Protein AF-A0A6I9PFQ3-F1 (afdb_monomer_lite)

InterPro domains:
  IPR019145 Mediator complex, subunit Med10 [PF09748] (9-102)

Foldseek 3Di:
DVVLCVQLVVLVVVLVVLVVVLVVCVVVPDPVCVVVNVVSVVVNVVSVVSNVVSVVSCVVDDDDPVLVVCVVVVHDSVVVVVVVVVVVVVVVVVVVVVVVVVVVVPPDPPPPDDDD

Secondary structure (DSSP, 8-state):
-THHHHHHHHHHHHHHHHHHHHHHHHHT--GGGHHHHHHHHHHHHHHHHHHHHHGGG-TT----THHHHHHHTT--THHHHHHHHHHHHHHHHHHHHHHHHHHHHHS---------

Radius of gyration: 29.2 Å; chains: 1; bounding box: 61×28×98 Å

Sequence (116 aa):
MAEKFDNLEEHLEKFIENIRQLGIIVSDFQPSSQAGLNQKLNLMISGLQDIEKCRQQLHEINVPLEVFEYIDQGRNPQLYTKECLERALARNEQVKGKIDTMTVRDSPRVTEIPLQ

Structure (mmCIF, N/CA/C/O backbone):
data_AF-A0A6I9PFQ3-F1
#
_entry.id   AF-A0A6I9PFQ3-F1
#
loop_
_atom_site.group_PDB
_atom_site.id
_atom_site.type_symbol
_atom_site.label_atom_id
_atom_site.label_alt_id
_atom_site.label_comp_id
_atom_site.label_asym_id
_atom_site.label_entity_id
_atom_site.label_seq_id
_atom_site.pdbx_PDB_ins_code
_atom_site.Cartn_x
_atom_site.Cartn_y
_atom_site.Cartn_z
_atom_site.occupancy
_atom_site.B_iso_or_equiv
_atom_site.auth_seq_id
_atom_site.auth_comp_id
_atom_site.auth_asym_id
_atom_site.auth_atom_id
_atom_site.pdbx_PDB_model_num
ATOM 1 N N . MET A 1 1 ? 12.266 14.069 -2.044 1.00 50.72 1 MET A N 1
ATOM 2 C CA . MET A 1 1 ? 11.336 13.203 -2.812 1.00 50.72 1 MET A CA 1
ATOM 3 C C . MET A 1 1 ? 10.672 12.176 -1.903 1.00 50.72 1 MET A C 1
ATOM 5 O O . MET A 1 1 ? 9.468 12.037 -2.027 1.00 50.72 1 MET A O 1
ATOM 9 N N . ALA A 1 2 ? 11.411 11.553 -0.970 1.00 59.66 2 ALA A N 1
ATOM 10 C CA . ALA A 1 2 ? 10.849 10.721 0.105 1.00 59.66 2 ALA A CA 1
ATOM 11 C C . ALA A 1 2 ? 9.842 11.487 0.989 1.00 59.66 2 ALA A C 1
ATOM 13 O O . ALA A 1 2 ? 8.699 11.072 1.064 1.00 59.66 2 ALA A O 1
ATOM 14 N N . GLU A 1 3 ? 10.193 12.697 1.446 1.00 64.94 3 GLU A N 1
ATOM 15 C CA . GLU A 1 3 ? 9.346 13.537 2.326 1.00 64.94 3 GLU A CA 1
ATOM 16 C C . GLU A 1 3 ? 7.908 13.802 1.838 1.00 64.94 3 GLU A C 1
ATOM 18 O O . GLU A 1 3 ? 7.030 14.128 2.632 1.00 64.94 3 GLU A O 1
ATOM 23 N N . LYS A 1 4 ? 7.641 13.684 0.527 1.00 73.38 4 LYS A N 1
ATOM 24 C CA . LYS A 1 4 ? 6.286 13.852 -0.026 1.00 73.38 4 LYS A CA 1
ATOM 25 C C . LYS A 1 4 ? 5.366 12.666 0.297 1.00 73.38 4 LYS A C 1
ATOM 27 O O . LYS A 1 4 ? 4.150 12.821 0.241 1.00 73.38 4 LYS A O 1
ATOM 32 N N . PHE A 1 5 ? 5.938 11.499 0.581 1.00 84.75 5 PHE A N 1
ATOM 33 C CA . PHE A 1 5 ? 5.213 10.263 0.860 1.00 84.75 5 PHE A CA 1
ATOM 34 C C . PHE A 1 5 ? 5.073 9.991 2.351 1.00 84.75 5 PHE A C 1
ATOM 36 O O . PHE A 1 5 ? 4.067 9.403 2.730 1.00 84.75 5 PHE A O 1
ATOM 43 N N . ASP A 1 6 ? 6.003 10.485 3.172 1.00 88.81 6 ASP A N 1
ATOM 44 C CA . ASP A 1 6 ? 6.036 10.260 4.623 1.00 88.81 6 ASP A CA 1
ATOM 45 C C . ASP A 1 6 ? 4.678 10.542 5.287 1.00 88.81 6 ASP A C 1
ATOM 47 O O . ASP A 1 6 ? 4.191 9.759 6.095 1.00 88.81 6 ASP A O 1
ATOM 51 N N . ASN A 1 7 ? 4.011 11.630 4.888 1.00 89.00 7 ASN A N 1
ATOM 52 C CA . ASN A 1 7 ? 2.701 11.993 5.426 1.00 89.00 7 ASN A CA 1
ATOM 53 C C . ASN A 1 7 ? 1.605 10.977 5.052 1.00 89.00 7 ASN A C 1
ATOM 55 O O . ASN A 1 7 ? 0.798 10.592 5.897 1.00 89.00 7 ASN A O 1
ATOM 59 N N . LEU A 1 8 ? 1.562 10.527 3.792 1.00 90.69 8 LEU A N 1
ATOM 60 C CA . LEU A 1 8 ? 0.602 9.502 3.374 1.00 90.69 8 LEU A CA 1
ATOM 61 C C . LEU A 1 8 ? 0.903 8.169 4.071 1.00 90.69 8 LEU A C 1
ATOM 63 O O . LEU A 1 8 ? -0.021 7.506 4.535 1.00 90.69 8 LEU A O 1
ATOM 67 N N . GLU A 1 9 ? 2.176 7.788 4.141 1.00 91.94 9 GLU A N 1
ATOM 68 C CA . GLU A 1 9 ? 2.637 6.559 4.783 1.00 91.94 9 GLU A CA 1
ATOM 69 C C . GLU A 1 9 ? 2.232 6.527 6.259 1.00 91.94 9 GLU A C 1
ATOM 71 O O . GLU A 1 9 ? 1.568 5.586 6.687 1.00 91.94 9 GLU A O 1
ATOM 76 N N . GLU A 1 10 ? 2.478 7.607 7.003 1.00 93.44 10 GLU A N 1
ATOM 77 C CA . GLU A 1 10 ? 2.083 7.724 8.408 1.00 93.44 10 GLU A CA 1
ATOM 78 C C . GLU A 1 10 ? 0.561 7.574 8.601 1.00 93.44 10 GLU A C 1
ATOM 80 O O . GLU A 1 10 ? 0.101 6.890 9.522 1.00 93.44 10 GLU A O 1
ATOM 85 N N . HIS A 1 11 ? -0.252 8.191 7.733 1.00 93.44 11 HIS A N 1
ATOM 86 C CA . HIS A 1 11 ? -1.711 8.059 7.799 1.00 93.44 11 HIS A CA 1
ATOM 87 C C . HIS A 1 11 ? -2.180 6.641 7.451 1.00 93.44 11 HIS A C 1
ATOM 89 O O . HIS A 1 11 ? -3.101 6.134 8.097 1.00 93.44 11 HIS A O 1
ATOM 95 N N . LEU A 1 12 ? -1.542 5.979 6.480 1.00 95.12 12 LEU A N 1
ATOM 96 C CA . LEU A 1 12 ? -1.828 4.587 6.128 1.00 95.12 12 LEU A CA 1
ATOM 97 C C . LEU A 1 12 ? -1.465 3.633 7.269 1.00 95.12 12 LEU A C 1
ATOM 99 O O . LEU A 1 12 ? -2.284 2.791 7.631 1.00 95.12 12 LEU A O 1
ATOM 103 N N . GLU A 1 13 ? -0.294 3.788 7.884 1.00 95.50 13 GLU A N 1
ATOM 104 C CA . GLU A 1 13 ? 0.131 2.975 9.028 1.00 95.50 13 GLU A CA 1
ATOM 105 C C . GLU A 1 13 ? -0.825 3.128 10.215 1.00 95.50 13 GLU A C 1
ATOM 107 O O . GLU A 1 13 ? -1.312 2.136 10.767 1.00 95.50 13 GLU A O 1
ATOM 112 N N . LYS A 1 14 ? -1.175 4.374 10.565 1.00 94.44 14 LYS A N 1
ATOM 113 C CA . LYS A 1 14 ? -2.171 4.668 11.607 1.00 94.44 14 LYS A CA 1
ATOM 114 C C . LYS A 1 14 ? -3.528 4.045 11.287 1.00 94.44 14 LYS A C 1
ATOM 116 O O . LYS A 1 14 ? -4.197 3.534 12.187 1.00 94.44 14 LYS A O 1
ATOM 121 N N . PHE A 1 15 ? -3.946 4.086 10.024 1.00 96.31 15 PHE A N 1
ATOM 122 C CA . PHE A 1 15 ? -5.215 3.517 9.586 1.00 96.31 15 PHE A CA 1
ATOM 123 C C . PHE A 1 15 ? -5.226 1.985 9.684 1.00 96.31 15 PHE A C 1
ATOM 125 O O . PHE A 1 15 ? -6.170 1.419 10.240 1.00 96.31 15 PHE A O 1
ATOM 132 N N . ILE A 1 16 ? -4.159 1.319 9.235 1.00 96.12 16 ILE A N 1
ATOM 133 C CA . ILE A 1 16 ? -3.979 -0.136 9.356 1.00 96.12 16 ILE A CA 1
ATOM 134 C C . ILE A 1 16 ? -3.998 -0.557 10.830 1.00 96.12 16 ILE A C 1
ATOM 136 O O . ILE A 1 16 ? -4.703 -1.499 11.200 1.00 96.12 16 ILE A O 1
ATOM 140 N N . GLU A 1 17 ? -3.288 0.168 11.694 1.00 95.62 17 GLU A N 1
ATOM 141 C CA . GLU A 1 17 ? -3.269 -0.113 13.130 1.00 95.62 17 GLU A CA 1
ATOM 142 C C . GLU A 1 17 ? -4.654 0.078 13.769 1.00 95.62 17 GLU A C 1
ATOM 144 O O . GLU A 1 17 ? -5.078 -0.723 14.606 1.00 95.62 17 GLU A O 1
ATOM 149 N N . ASN A 1 18 ? -5.408 1.093 13.339 1.00 94.69 18 ASN A N 1
ATOM 150 C CA . ASN A 1 18 ? -6.777 1.303 13.801 1.00 94.69 18 ASN A CA 1
ATOM 151 C C . ASN A 1 18 ? -7.703 0.135 13.407 1.00 94.69 18 ASN A C 1
ATOM 153 O O . ASN A 1 18 ? -8.478 -0.338 14.241 1.00 94.69 18 ASN A O 1
ATOM 157 N N . ILE A 1 19 ? -7.575 -0.383 12.179 1.00 95.56 19 ILE A N 1
ATOM 158 C CA . ILE A 1 19 ? -8.300 -1.581 11.721 1.00 95.56 19 ILE A CA 1
ATOM 159 C C . ILE A 1 19 ? -7.911 -2.804 12.556 1.00 95.56 19 ILE A C 1
ATOM 161 O O . ILE A 1 19 ? -8.783 -3.563 12.981 1.00 95.56 19 ILE A O 1
ATOM 165 N N . ARG A 1 20 ? -6.619 -2.994 12.841 1.00 95.81 20 ARG A N 1
ATOM 166 C CA . ARG A 1 20 ? -6.141 -4.112 13.667 1.00 95.81 20 ARG A CA 1
ATOM 167 C C . ARG A 1 20 ? -6.757 -4.075 15.067 1.00 95.81 20 ARG A C 1
ATOM 169 O O . ARG A 1 20 ? -7.263 -5.087 15.550 1.00 95.81 20 ARG A O 1
ATOM 176 N N . GLN A 1 21 ? -6.747 -2.908 15.710 1.00 93.69 21 GLN A N 1
ATOM 177 C CA . GLN A 1 21 ? -7.341 -2.714 17.036 1.00 93.69 21 GLN A CA 1
ATOM 178 C C . GLN A 1 21 ? -8.856 -2.930 17.024 1.00 93.69 21 GLN A C 1
ATOM 180 O O . GLN A 1 21 ? -9.390 -3.559 17.937 1.00 93.69 21 GLN A O 1
ATOM 185 N N . LEU A 1 22 ? -9.543 -2.461 15.979 1.00 94.31 22 LEU A N 1
ATOM 186 C CA . LEU A 1 22 ? -10.959 -2.746 15.775 1.00 94.31 22 LEU A CA 1
ATOM 187 C C . LEU A 1 22 ? -11.213 -4.256 15.679 1.00 94.31 22 LEU A C 1
ATOM 189 O O . LEU A 1 22 ? -12.106 -4.766 16.351 1.00 94.31 22 LEU A O 1
ATOM 193 N N . GLY A 1 23 ? -10.396 -4.974 14.904 1.00 94.88 23 GLY A N 1
ATOM 194 C CA . GLY A 1 23 ? -10.462 -6.430 14.784 1.00 94.88 23 GLY A CA 1
ATOM 195 C C . GLY A 1 23 ? -10.335 -7.142 16.132 1.00 94.88 23 GLY A C 1
ATOM 196 O O . GLY A 1 23 ? -11.090 -8.073 16.399 1.00 94.88 23 GLY A O 1
ATOM 197 N N . ILE A 1 24 ? -9.453 -6.669 17.019 1.00 94.31 24 ILE A N 1
ATOM 198 C CA . ILE A 1 24 ? -9.308 -7.207 18.383 1.00 94.31 24 ILE A CA 1
ATOM 199 C C . ILE A 1 24 ? -10.577 -6.978 19.211 1.00 94.31 24 ILE A C 1
ATOM 201 O O . ILE A 1 24 ? -11.084 -7.923 19.809 1.00 94.31 24 ILE A O 1
ATOM 205 N N . ILE A 1 25 ? -11.112 -5.751 19.218 1.00 93.69 25 ILE A N 1
ATOM 206 C CA . ILE A 1 25 ? -12.324 -5.405 19.985 1.00 93.69 25 ILE A CA 1
ATOM 207 C C . ILE A 1 25 ? -13.526 -6.227 19.515 1.00 93.69 25 ILE A C 1
ATOM 209 O O . ILE A 1 25 ? -14.337 -6.653 20.331 1.00 93.69 25 ILE A O 1
ATOM 213 N N . VAL A 1 26 ? -13.652 -6.439 18.204 1.00 94.94 26 VAL A N 1
ATOM 214 C CA . VAL A 1 26 ? -14.743 -7.231 17.624 1.00 94.94 26 VAL A CA 1
ATOM 215 C C . VAL A 1 26 ? -14.563 -8.726 17.908 1.00 94.94 26 VAL A C 1
ATOM 217 O O . VAL A 1 26 ? -15.555 -9.421 18.108 1.00 94.94 26 VAL A O 1
ATOM 220 N N . SER A 1 27 ? -13.321 -9.219 17.960 1.00 96.06 27 SER A N 1
ATOM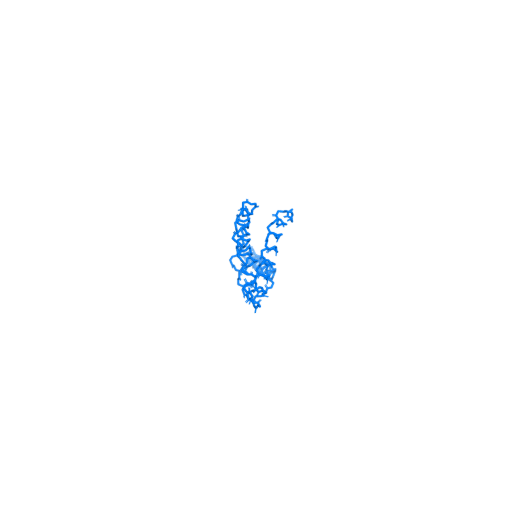 221 C CA . SER A 1 27 ? -13.031 -10.635 18.237 1.00 96.06 27 SER A CA 1
ATOM 222 C C . SER A 1 27 ? -13.367 -11.051 19.674 1.00 96.06 27 SER A C 1
ATOM 224 O O . SER A 1 27 ? -13.777 -12.189 19.882 1.00 96.06 27 SER A O 1
ATOM 226 N N . ASP A 1 28 ? -13.222 -10.147 20.648 1.00 94.19 28 ASP A N 1
ATOM 227 C CA . ASP A 1 28 ? -13.575 -10.366 22.062 1.00 94.19 28 ASP A CA 1
ATOM 228 C C . ASP A 1 28 ? -14.494 -9.246 22.575 1.00 94.19 28 ASP A C 1
ATOM 230 O O . ASP A 1 28 ? -14.158 -8.439 23.449 1.00 94.19 28 ASP A O 1
ATOM 234 N N . PHE A 1 29 ? -15.662 -9.130 21.945 1.00 94.81 29 PHE A N 1
ATOM 235 C CA . PHE A 1 29 ? -16.581 -8.042 22.243 1.00 94.81 29 PHE A CA 1
ATOM 236 C C . PHE A 1 29 ? -17.261 -8.219 23.608 1.00 94.81 29 PHE A C 1
ATOM 238 O O . PHE A 1 29 ? -17.908 -9.230 23.881 1.00 94.81 29 PHE A O 1
ATOM 245 N N . GLN A 1 30 ? -17.211 -7.165 24.427 1.00 93.31 30 GLN A N 1
ATOM 246 C CA . GLN A 1 30 ? -17.978 -7.049 25.668 1.00 93.31 30 GLN A CA 1
ATOM 247 C C . GLN A 1 30 ? -18.891 -5.815 25.637 1.00 93.31 30 GLN A C 1
ATOM 249 O O . GLN A 1 30 ? -18.531 -4.811 25.021 1.00 93.31 30 GLN A O 1
ATOM 254 N N . PRO A 1 31 ? -20.042 -5.815 26.341 1.00 93.44 31 PRO A N 1
ATOM 255 C CA . PRO A 1 31 ? -20.948 -4.660 26.376 1.00 93.44 31 PRO A CA 1
ATOM 256 C C . PRO A 1 31 ? -20.284 -3.355 26.845 1.00 93.44 31 PRO A C 1
ATOM 258 O O . PRO A 1 31 ? -20.617 -2.276 26.360 1.00 93.44 31 PRO A O 1
ATOM 261 N N . SER A 1 32 ? -19.308 -3.447 27.752 1.00 93.12 32 SER A N 1
ATOM 262 C CA . SER A 1 32 ? -18.477 -2.322 28.204 1.00 93.12 32 SER A CA 1
ATOM 263 C C . SER A 1 32 ? -17.589 -1.744 27.091 1.00 93.12 32 SER A C 1
ATOM 265 O O . SER A 1 32 ? -17.281 -0.553 27.107 1.00 93.12 32 SER A O 1
ATOM 267 N N . SER A 1 33 ? -17.222 -2.552 26.095 1.00 91.88 33 SER A N 1
ATOM 268 C CA . SER A 1 33 ? -16.367 -2.174 24.965 1.00 91.88 33 SER A CA 1
ATOM 269 C C . SER A 1 33 ? -17.108 -1.413 23.860 1.00 91.88 33 SER A C 1
ATOM 271 O O . SER A 1 33 ? -16.460 -0.866 22.967 1.00 91.88 33 SER A O 1
ATOM 273 N N . GLN A 1 34 ? -18.444 -1.311 23.910 1.00 93.62 34 GLN A N 1
ATOM 274 C CA . GLN A 1 34 ? -19.253 -0.639 22.879 1.00 93.62 34 GLN A CA 1
ATOM 275 C C . GLN A 1 34 ? -18.821 0.814 22.633 1.00 93.62 34 GLN A C 1
ATOM 277 O O . GLN A 1 34 ? -18.772 1.268 21.489 1.00 93.62 34 GLN A O 1
ATOM 282 N N . ALA A 1 35 ? -18.487 1.552 23.694 1.00 93.94 35 ALA A N 1
ATOM 283 C CA . ALA A 1 35 ? -18.027 2.933 23.567 1.00 93.94 35 ALA A CA 1
ATOM 284 C C . ALA A 1 35 ? -16.688 3.017 22.810 1.00 93.94 35 ALA A C 1
ATOM 286 O O . ALA A 1 35 ? -16.544 3.836 21.900 1.00 93.94 35 ALA A O 1
ATOM 287 N N . GLY A 1 36 ? -15.743 2.126 23.132 1.00 91.62 36 GLY A N 1
ATOM 288 C CA . GLY A 1 36 ? -14.454 2.025 22.443 1.00 91.62 36 GLY A CA 1
ATOM 289 C C . GLY A 1 36 ? -14.604 1.600 20.980 1.00 91.62 36 GLY A C 1
ATOM 290 O O . GLY A 1 36 ? -13.947 2.163 20.108 1.00 91.62 36 GLY A O 1
ATOM 291 N N . LEU A 1 37 ? -15.529 0.680 20.693 1.00 94.06 37 LEU A N 1
ATOM 292 C CA . LEU A 1 37 ? -15.879 0.268 19.333 1.00 94.06 37 LEU A CA 1
ATOM 293 C C . LEU A 1 37 ? -16.380 1.455 18.494 1.00 94.06 37 LEU A C 1
ATOM 295 O O . LEU A 1 37 ? -15.853 1.718 17.414 1.00 94.06 37 LEU A O 1
ATOM 299 N N . ASN A 1 38 ? -17.353 2.210 19.012 1.00 94.44 38 ASN A N 1
ATOM 300 C CA . ASN A 1 38 ? -17.903 3.384 18.330 1.00 94.44 38 ASN A CA 1
ATOM 301 C C . ASN A 1 38 ? -16.827 4.451 18.084 1.00 94.44 38 ASN A C 1
ATOM 303 O O . ASN A 1 38 ? -16.764 5.040 17.006 1.00 94.44 38 ASN A O 1
ATOM 307 N N . GLN A 1 39 ? -15.947 4.678 19.064 1.00 94.25 39 GLN A N 1
ATOM 308 C CA . GLN A 1 39 ? -14.818 5.590 18.902 1.00 94.25 39 GLN A CA 1
ATOM 309 C C . GLN A 1 39 ? -13.880 5.126 17.779 1.00 94.25 39 GLN A C 1
ATOM 311 O O . GLN A 1 39 ? -13.481 5.940 1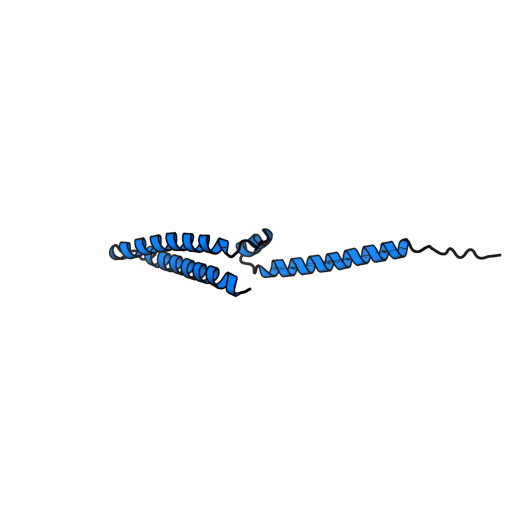6.948 1.00 94.25 39 GLN A O 1
ATOM 316 N N . LYS A 1 40 ? -13.553 3.830 17.713 1.00 93.88 40 LYS A N 1
ATOM 317 C CA . LYS A 1 40 ? -12.677 3.267 16.673 1.00 93.88 40 LYS A CA 1
ATOM 318 C C . LYS A 1 40 ? -13.284 3.353 15.276 1.00 93.88 40 LYS A C 1
ATOM 320 O O . LYS A 1 40 ? -12.576 3.722 14.340 1.00 93.88 40 LYS A O 1
ATOM 325 N N . LEU A 1 41 ? -14.588 3.112 15.151 1.00 94.81 41 LEU A N 1
ATOM 326 C CA . LEU A 1 41 ? -15.325 3.303 13.899 1.00 94.81 41 LEU A CA 1
ATOM 327 C C . LEU A 1 41 ? -15.293 4.764 13.434 1.00 94.81 41 LEU A C 1
ATOM 329 O O . LEU A 1 41 ? -15.002 5.028 12.271 1.00 94.81 41 LEU A O 1
ATOM 333 N N . ASN A 1 42 ? -15.504 5.721 14.340 1.00 95.38 42 ASN A N 1
ATOM 334 C CA . ASN A 1 42 ? -15.388 7.142 14.001 1.00 95.38 42 ASN A CA 1
ATOM 335 C C . ASN A 1 42 ? -13.963 7.507 13.559 1.00 95.38 42 ASN A C 1
ATOM 337 O O . ASN A 1 42 ? -13.792 8.203 12.562 1.00 95.38 42 ASN A O 1
ATOM 341 N N . LEU A 1 43 ? -12.940 6.981 14.242 1.00 94.69 43 LEU A N 1
ATOM 342 C CA . LEU A 1 43 ? -11.543 7.168 13.842 1.00 94.69 43 LEU A CA 1
ATOM 343 C C . LEU A 1 43 ? -11.233 6.552 12.471 1.00 94.69 43 LEU A C 1
ATOM 345 O O . LEU A 1 43 ? -10.403 7.092 11.749 1.00 94.69 43 LEU A O 1
ATOM 349 N N . MET A 1 44 ? -11.886 5.452 12.080 1.00 94.25 44 MET A N 1
ATOM 350 C CA . MET A 1 44 ? -11.753 4.910 10.723 1.00 94.25 44 MET A CA 1
ATOM 351 C C . MET A 1 44 ? -12.325 5.864 9.676 1.00 94.25 44 MET A C 1
ATOM 353 O O . MET A 1 44 ? -11.694 6.086 8.647 1.00 94.25 44 MET A O 1
ATOM 357 N N . ILE A 1 45 ? -13.504 6.432 9.939 1.00 95.12 45 ILE A N 1
ATOM 358 C CA . ILE A 1 45 ? -14.136 7.394 9.030 1.00 95.12 45 ILE A CA 1
ATOM 359 C C . ILE A 1 45 ? -13.234 8.622 8.865 1.00 95.12 45 ILE A C 1
ATOM 361 O O . ILE A 1 45 ? -12.948 9.018 7.737 1.00 95.12 45 ILE A O 1
ATOM 365 N N . SER A 1 46 ? -12.734 9.184 9.971 1.00 95.00 46 SER A N 1
ATOM 366 C CA . SER A 1 46 ? -11.769 10.289 9.934 1.00 95.00 46 SER A CA 1
ATOM 367 C C . SER A 1 46 ? -10.481 9.901 9.206 1.00 95.00 46 SER A C 1
ATOM 369 O O . SER A 1 46 ? -10.024 10.648 8.350 1.00 95.00 46 SER A O 1
ATOM 371 N N . GLY A 1 47 ? -9.938 8.708 9.467 1.00 94.12 47 GLY A N 1
ATOM 372 C CA . GLY A 1 47 ? -8.717 8.225 8.823 1.00 94.12 47 GLY A CA 1
ATOM 373 C C . GLY A 1 47 ? -8.841 8.127 7.301 1.00 94.12 47 GLY A C 1
ATOM 374 O O . GLY A 1 47 ? -7.948 8.573 6.589 1.00 94.12 47 GLY A O 1
ATOM 375 N N . LEU A 1 48 ? -9.974 7.635 6.787 1.00 95.06 48 LEU A N 1
ATOM 376 C CA . LEU A 1 48 ? -10.247 7.626 5.343 1.00 95.06 48 LEU A CA 1
ATOM 377 C C . LEU A 1 48 ? -10.315 9.043 4.757 1.00 95.06 48 LEU A C 1
ATOM 379 O O . LEU A 1 48 ? -9.807 9.282 3.663 1.00 95.06 48 LEU A O 1
ATOM 383 N N . GLN A 1 49 ? -10.919 9.992 5.480 1.00 94.75 49 GLN A N 1
ATOM 384 C CA . GLN A 1 49 ? -10.965 11.393 5.052 1.00 94.75 49 GLN A CA 1
ATOM 385 C C . GLN A 1 49 ? -9.575 12.031 5.032 1.00 94.75 49 GLN A C 1
ATOM 387 O O . GLN A 1 49 ? -9.287 12.829 4.143 1.00 94.75 49 GLN A O 1
ATOM 392 N N . ASP A 1 50 ? -8.721 11.703 5.998 1.00 92.00 50 ASP A N 1
ATOM 393 C CA . ASP A 1 50 ? -7.363 12.235 6.068 1.00 92.00 50 ASP A CA 1
ATOM 394 C C . ASP A 1 50 ? -6.477 11.656 4.956 1.00 92.00 50 ASP A C 1
ATOM 396 O O . ASP A 1 50 ? -5.776 12.416 4.289 1.00 92.00 50 ASP A O 1
ATOM 400 N N . ILE A 1 51 ? -6.613 10.360 4.646 1.00 92.81 51 ILE A N 1
ATOM 401 C CA . ILE A 1 51 ? -5.952 9.730 3.490 1.00 92.81 51 ILE A CA 1
ATOM 402 C C . ILE A 1 51 ? -6.375 10.406 2.172 1.00 92.81 51 ILE A C 1
ATOM 404 O O . ILE A 1 51 ? -5.518 10.720 1.344 1.00 92.81 51 ILE A O 1
ATOM 408 N N . GLU A 1 52 ? -7.667 10.698 1.971 1.00 91.69 52 GLU A N 1
ATOM 409 C CA . GLU A 1 52 ? -8.123 11.393 0.752 1.00 91.69 52 GLU A CA 1
ATOM 410 C C . GLU A 1 52 ? -7.537 12.812 0.646 1.00 91.69 52 GLU A C 1
ATOM 412 O O . GLU A 1 52 ? -7.207 13.260 -0.451 1.00 91.69 52 GLU A O 1
ATOM 417 N N . LYS A 1 53 ? -7.331 13.525 1.763 1.00 90.62 53 LYS A N 1
ATOM 418 C CA . LYS A 1 53 ? -6.679 14.851 1.741 1.00 90.62 53 LYS A CA 1
ATOM 419 C C . LYS A 1 53 ? -5.221 14.762 1.283 1.00 90.62 53 LYS A C 1
ATOM 421 O O . LYS A 1 53 ? -4.759 15.653 0.567 1.00 90.62 53 LYS A O 1
ATOM 426 N N . CYS A 1 54 ? -4.508 13.689 1.634 1.00 88.06 54 CYS A N 1
ATOM 427 C CA . CYS A 1 54 ? -3.125 13.464 1.201 1.00 88.06 54 CYS A CA 1
ATOM 428 C C . CYS A 1 54 ? -2.994 13.327 -0.325 1.00 88.06 54 CYS A C 1
ATOM 430 O O . CYS A 1 54 ? -1.943 13.653 -0.879 1.00 88.06 54 CYS A O 1
ATOM 432 N N . ARG A 1 55 ? -4.066 12.937 -1.034 1.00 84.38 55 ARG A N 1
ATOM 433 C CA . ARG A 1 55 ? -4.096 12.834 -2.504 1.00 84.38 55 ARG A CA 1
ATOM 434 C C . ARG A 1 55 ? -3.617 14.106 -3.201 1.00 84.38 55 ARG A C 1
ATOM 436 O O . ARG A 1 55 ? -2.987 14.018 -4.255 1.00 84.38 55 ARG A O 1
ATOM 443 N N . GLN A 1 56 ? -3.877 15.277 -2.614 1.00 83.25 56 GLN A N 1
ATOM 444 C CA . GLN A 1 56 ? -3.496 16.558 -3.212 1.00 83.25 56 GLN A CA 1
ATOM 445 C C . GLN A 1 56 ? -1.983 16.727 -3.392 1.00 83.25 56 GLN A C 1
ATOM 447 O O . GLN A 1 56 ? -1.520 17.438 -4.280 1.00 83.25 56 GLN A O 1
ATOM 452 N N . GLN A 1 57 ? -1.198 16.038 -2.569 1.00 80.50 57 GLN A N 1
ATOM 453 C CA . GLN A 1 57 ? 0.261 16.113 -2.585 1.00 80.50 57 GLN A CA 1
ATOM 454 C C . GLN A 1 57 ? 0.880 15.167 -3.633 1.00 80.50 57 GLN A C 1
ATOM 456 O O . GLN A 1 57 ? 2.076 15.259 -3.911 1.00 80.50 57 GLN A O 1
ATOM 461 N N . LEU A 1 58 ? 0.069 14.289 -4.242 1.00 80.44 58 LEU A N 1
ATOM 462 C CA . LEU A 1 58 ? 0.503 13.171 -5.089 1.00 80.44 58 LEU A CA 1
ATOM 463 C C . LEU A 1 58 ? 0.032 13.279 -6.548 1.00 80.44 58 LEU A C 1
ATOM 465 O O . LEU A 1 58 ? 0.213 12.344 -7.323 1.00 80.44 58 LEU A O 1
ATOM 469 N N . HIS A 1 59 ? -0.554 14.413 -6.947 1.00 73.44 59 HIS A N 1
ATOM 470 C CA . HIS A 1 59 ? -1.171 14.605 -8.267 1.00 73.44 59 HIS A CA 1
ATOM 471 C C . HIS A 1 59 ? -0.253 14.351 -9.475 1.00 73.44 59 HIS A C 1
ATOM 473 O O . HIS A 1 59 ? -0.750 14.078 -10.563 1.00 73.44 59 HIS A O 1
ATOM 479 N N . GLU A 1 60 ? 1.065 14.443 -9.308 1.00 79.56 60 GLU A N 1
ATOM 480 C CA . GLU A 1 60 ? 2.038 14.264 -10.394 1.00 79.56 60 GLU A CA 1
ATOM 481 C C . GLU A 1 60 ? 2.490 12.803 -10.575 1.00 79.56 60 GLU A C 1
ATOM 483 O O . GLU A 1 60 ? 3.348 12.519 -11.412 1.00 79.56 60 GLU A O 1
ATOM 488 N N . ILE A 1 61 ? 1.952 11.867 -9.788 1.00 84.44 61 ILE A N 1
ATOM 489 C CA . ILE A 1 61 ? 2.409 10.476 -9.762 1.00 84.44 61 ILE A CA 1
ATOM 490 C C . ILE A 1 61 ? 1.425 9.594 -10.519 1.00 84.44 61 ILE A C 1
ATOM 492 O O . ILE A 1 61 ? 0.272 9.436 -10.125 1.00 84.44 61 ILE A O 1
ATOM 496 N N . ASN A 1 62 ? 1.923 8.951 -11.573 1.00 86.81 62 ASN A N 1
ATOM 497 C CA . ASN A 1 62 ? 1.187 7.943 -12.323 1.00 86.81 62 ASN A CA 1
ATOM 498 C C . ASN A 1 62 ? 1.733 6.555 -11.989 1.00 86.81 62 ASN A C 1
ATOM 500 O O . ASN A 1 62 ? 2.922 6.290 -12.176 1.00 86.81 62 ASN A O 1
ATOM 504 N N . VAL A 1 63 ? 0.855 5.667 -11.524 1.00 88.44 63 VAL A N 1
ATOM 505 C CA . VAL A 1 63 ? 1.183 4.264 -11.254 1.00 88.44 63 VAL A CA 1
ATOM 506 C C . VAL A 1 63 ? 0.677 3.411 -12.424 1.00 88.44 63 VAL A C 1
ATOM 508 O O . VAL A 1 63 ? -0.516 3.473 -12.727 1.00 88.44 63 VAL A O 1
ATOM 511 N N . PRO A 1 64 ? 1.546 2.641 -13.106 1.00 92.69 64 PRO A N 1
ATOM 512 C CA . PRO A 1 64 ? 1.122 1.722 -14.161 1.00 92.69 64 PRO A CA 1
ATOM 513 C C . PRO A 1 64 ? 0.156 0.663 -13.622 1.00 92.69 64 PRO A C 1
ATOM 515 O O . PRO A 1 64 ? 0.379 0.122 -12.538 1.00 92.69 64 PRO A O 1
ATOM 518 N N . LEU A 1 65 ? -0.898 0.347 -14.379 1.00 92.00 65 LEU A N 1
ATOM 519 C CA . LEU A 1 65 ? -1.933 -0.592 -13.932 1.00 92.00 65 LEU A CA 1
ATOM 520 C C . LEU A 1 65 ? -1.383 -2.009 -13.747 1.00 92.00 65 LEU A C 1
ATOM 522 O O . LEU A 1 65 ? -1.819 -2.738 -12.864 1.00 92.00 65 LEU A O 1
ATOM 526 N N . GLU A 1 66 ? -0.380 -2.371 -14.537 1.00 91.81 66 GLU A N 1
ATOM 527 C CA . GLU A 1 66 ? 0.296 -3.662 -14.496 1.00 91.81 66 GLU A CA 1
ATOM 528 C C . GLU A 1 66 ? 0.957 -3.921 -13.138 1.00 91.81 66 GLU A C 1
ATOM 530 O O . GLU A 1 66 ? 1.133 -5.071 -12.750 1.00 91.81 66 GLU A O 1
ATOM 535 N N . VAL A 1 67 ? 1.297 -2.869 -12.382 1.00 94.62 67 VAL A N 1
ATOM 536 C CA . VAL A 1 67 ? 1.854 -3.005 -11.031 1.00 94.62 67 VAL A CA 1
ATOM 537 C C . VAL A 1 67 ? 0.829 -3.602 -10.060 1.00 94.62 67 VAL A C 1
ATOM 539 O O . VAL A 1 67 ? 1.226 -4.339 -9.156 1.00 94.62 67 VAL A O 1
ATOM 542 N N . PHE A 1 68 ? -0.472 -3.351 -10.252 1.00 93.31 68 PHE A N 1
ATOM 543 C CA . PHE A 1 68 ? -1.514 -3.914 -9.385 1.00 93.31 68 PHE A CA 1
ATOM 544 C C . PHE A 1 68 ? -1.535 -5.442 -9.428 1.00 93.31 68 PHE A C 1
ATOM 546 O O . PHE A 1 68 ? -1.688 -6.064 -8.383 1.00 93.31 68 PHE A O 1
ATOM 553 N N . GLU A 1 69 ? -1.248 -6.061 -10.579 1.00 93.62 69 GLU A N 1
ATOM 554 C CA . GLU A 1 69 ? -1.164 -7.525 -10.676 1.00 93.62 69 GLU A CA 1
ATOM 555 C C . GLU A 1 69 ? -0.071 -8.110 -9.770 1.00 93.62 69 GLU A C 1
ATOM 557 O O . GLU A 1 69 ? -0.242 -9.191 -9.206 1.00 93.62 69 GLU A O 1
ATOM 562 N N . TYR A 1 70 ? 1.049 -7.398 -9.594 1.00 93.38 70 TYR A N 1
ATOM 563 C CA . TYR A 1 70 ? 2.109 -7.820 -8.676 1.00 93.38 70 TYR A CA 1
ATOM 564 C C . TYR A 1 70 ? 1.647 -7.700 -7.226 1.00 93.38 70 TYR A C 1
ATOM 566 O O . TYR A 1 70 ? 1.878 -8.622 -6.446 1.00 93.38 70 TYR A O 1
ATOM 574 N N . ILE A 1 71 ? 0.974 -6.599 -6.882 1.00 94.06 71 ILE A N 1
ATOM 575 C CA . ILE A 1 71 ? 0.468 -6.342 -5.528 1.00 94.06 71 ILE A CA 1
ATOM 576 C C . ILE A 1 71 ? -0.588 -7.384 -5.140 1.00 94.06 71 ILE A C 1
ATOM 578 O O . ILE A 1 71 ? -0.457 -8.011 -4.090 1.00 94.06 71 ILE A O 1
ATOM 582 N N . ASP A 1 72 ? -1.578 -7.630 -6.000 1.00 94.12 72 ASP A N 1
ATOM 583 C CA . ASP A 1 72 ? -2.678 -8.571 -5.744 1.00 94.12 72 ASP A CA 1
ATOM 584 C C . ASP A 1 72 ? -2.183 -10.017 -5.579 1.00 94.12 72 ASP A C 1
ATOM 586 O O . ASP A 1 72 ? -2.752 -10.805 -4.824 1.00 94.12 72 ASP A O 1
ATOM 590 N N . GLN A 1 73 ? -1.082 -10.369 -6.251 1.00 95.25 73 GLN A N 1
ATOM 591 C CA . GLN A 1 73 ? -0.414 -11.668 -6.116 1.00 95.25 73 GLN A CA 1
ATOM 592 C C . GLN A 1 73 ? 0.563 -11.736 -4.929 1.00 95.25 73 GLN A C 1
ATOM 594 O O . GLN A 1 73 ? 1.219 -12.763 -4.741 1.00 95.25 73 GLN A O 1
ATOM 599 N N . GLY A 1 74 ? 0.720 -10.658 -4.154 1.00 93.00 74 GLY A N 1
ATOM 600 C CA . GLY A 1 74 ? 1.682 -10.572 -3.051 1.00 93.00 74 GLY A CA 1
ATOM 601 C C . GLY A 1 74 ? 3.150 -10.565 -3.497 1.00 93.00 74 GLY A C 1
ATOM 602 O O . GLY A 1 74 ? 4.041 -10.900 -2.715 1.00 93.00 74 GLY A O 1
ATOM 603 N N . ARG A 1 75 ? 3.427 -10.225 -4.760 1.00 93.94 75 ARG A N 1
ATOM 604 C CA . ARG A 1 75 ? 4.781 -10.092 -5.315 1.00 93.94 75 ARG A CA 1
ATOM 605 C C . ARG A 1 75 ? 5.317 -8.680 -5.091 1.00 93.94 75 ARG A C 1
ATOM 607 O O . ARG A 1 75 ? 4.566 -7.718 -4.998 1.00 93.94 75 ARG A O 1
ATOM 614 N N . ASN A 1 76 ? 6.643 -8.540 -5.070 1.00 93.94 76 ASN A N 1
ATOM 615 C CA . ASN A 1 76 ? 7.284 -7.230 -4.955 1.00 93.94 76 ASN A CA 1
ATOM 616 C C . ASN A 1 76 ? 7.036 -6.384 -6.233 1.00 93.94 76 ASN A C 1
ATOM 618 O O . ASN A 1 76 ? 7.494 -6.791 -7.306 1.00 93.94 76 ASN A O 1
ATOM 622 N N . PRO A 1 77 ? 6.405 -5.195 -6.136 1.00 93.94 77 PRO A N 1
ATOM 623 C CA . PRO A 1 77 ? 6.186 -4.274 -7.259 1.00 93.94 77 PRO A CA 1
ATOM 624 C C . PRO A 1 77 ? 7.456 -3.862 -8.012 1.00 93.94 77 PRO A C 1
ATOM 626 O O . PRO A 1 77 ? 7.407 -3.563 -9.201 1.00 93.94 77 PRO A O 1
ATOM 629 N N . GLN A 1 78 ? 8.621 -3.873 -7.357 1.00 92.12 78 GLN A N 1
ATOM 630 C CA . GLN A 1 78 ? 9.901 -3.538 -7.991 1.00 92.12 78 GLN A CA 1
ATOM 631 C C . GLN A 1 78 ? 10.297 -4.528 -9.095 1.00 92.12 78 GLN A C 1
ATOM 633 O O . GLN A 1 78 ? 11.090 -4.181 -9.974 1.00 92.12 78 GLN A O 1
ATOM 638 N N . LEU A 1 79 ? 9.734 -5.742 -9.084 1.00 94.06 79 LEU A N 1
ATOM 639 C CA . LEU A 1 79 ? 9.929 -6.709 -10.161 1.00 94.06 79 LEU A CA 1
ATOM 640 C C . LEU A 1 79 ? 9.373 -6.184 -11.486 1.00 94.06 79 LEU A C 1
ATOM 642 O O . LEU A 1 79 ? 10.039 -6.336 -12.504 1.00 94.06 79 LEU A O 1
ATOM 646 N N . TYR A 1 80 ? 8.239 -5.478 -11.470 1.00 94.06 80 TYR A N 1
ATOM 647 C CA . TYR A 1 80 ? 7.708 -4.833 -12.670 1.00 94.06 80 TYR A CA 1
ATOM 648 C C . TYR A 1 80 ? 8.717 -3.845 -13.268 1.00 94.06 80 TYR A C 1
ATOM 650 O O . TYR A 1 80 ? 9.001 -3.883 -14.466 1.00 94.06 80 TYR A O 1
ATOM 658 N N . THR A 1 81 ? 9.303 -2.986 -12.427 1.00 93.44 81 THR A N 1
ATOM 659 C CA . THR A 1 81 ? 10.317 -2.013 -12.856 1.00 93.44 81 THR A CA 1
ATOM 660 C C . THR A 1 81 ? 11.522 -2.712 -13.473 1.00 93.44 81 THR A C 1
ATOM 662 O O . THR A 1 81 ? 11.984 -2.314 -14.544 1.00 93.44 81 THR A O 1
ATOM 665 N N . LYS A 1 82 ? 12.003 -3.784 -12.832 1.00 95.06 82 LYS A N 1
ATOM 666 C CA . LYS A 1 82 ? 13.110 -4.599 -13.337 1.00 95.06 82 LYS A CA 1
ATOM 667 C C . LYS A 1 82 ? 12.790 -5.186 -14.713 1.00 95.06 82 LYS A C 1
ATOM 669 O O . LYS A 1 82 ? 13.552 -4.978 -15.651 1.00 95.06 82 LYS A O 1
ATOM 674 N N . GLU A 1 83 ? 11.658 -5.867 -14.856 1.00 93.88 83 GLU A N 1
ATOM 675 C CA . GLU A 1 83 ? 11.279 -6.476 -16.130 1.00 93.88 83 GLU A CA 1
ATOM 676 C C . GLU A 1 83 ? 11.069 -5.434 -17.235 1.00 93.88 83 GLU A C 1
ATOM 678 O O . GLU A 1 83 ? 11.381 -5.680 -18.399 1.00 93.88 83 GLU A O 1
ATOM 683 N N . CYS A 1 84 ? 10.534 -4.260 -16.894 1.00 94.00 84 CYS A N 1
ATOM 684 C CA . CYS A 1 84 ? 10.346 -3.177 -17.851 1.00 94.00 84 CYS A CA 1
ATOM 685 C C . CYS A 1 84 ? 11.693 -2.683 -18.400 1.00 94.00 84 CYS A C 1
ATOM 687 O O . CYS A 1 84 ? 11.842 -2.524 -19.614 1.00 94.00 84 CYS A O 1
ATOM 689 N N . LEU A 1 85 ? 12.694 -2.526 -17.526 1.00 95.81 85 LEU A N 1
ATOM 690 C CA . LEU A 1 85 ? 14.063 -2.183 -17.916 1.00 95.81 85 LEU A CA 1
ATOM 691 C C . LEU A 1 85 ? 14.698 -3.273 -18.788 1.00 95.81 85 LEU A C 1
ATOM 693 O O . LEU A 1 85 ? 15.271 -2.960 -19.830 1.00 95.81 85 LEU A O 1
ATOM 697 N N . GLU A 1 86 ? 14.556 -4.543 -18.411 1.00 96.69 86 GLU A N 1
ATOM 698 C CA . GLU A 1 86 ? 15.088 -5.678 -19.179 1.00 96.69 86 GLU A CA 1
ATOM 699 C C . GLU A 1 86 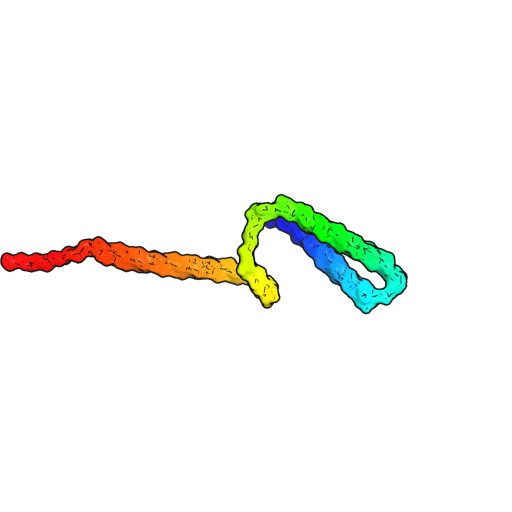? 14.446 -5.774 -20.572 1.00 96.69 86 GLU A C 1
ATOM 701 O O . GLU A 1 86 ? 15.146 -5.918 -21.576 1.00 96.69 86 GLU A O 1
ATOM 706 N N . ARG A 1 87 ? 13.120 -5.607 -20.668 1.00 95.19 87 ARG A N 1
ATOM 707 C CA . ARG A 1 87 ? 12.403 -5.556 -21.954 1.00 95.19 87 ARG A CA 1
ATOM 708 C C . ARG A 1 87 ? 12.850 -4.375 -22.811 1.00 95.19 87 ARG A C 1
ATOM 710 O O . ARG A 1 87 ? 12.990 -4.532 -24.025 1.00 95.19 87 ARG A O 1
ATOM 717 N N . ALA A 1 88 ? 13.055 -3.204 -22.208 1.00 96.44 88 ALA A N 1
ATOM 718 C CA . ALA A 1 88 ? 13.528 -2.020 -22.916 1.00 96.44 88 ALA A CA 1
ATOM 719 C C . ALA A 1 88 ? 14.948 -2.223 -23.464 1.00 96.44 88 ALA A C 1
ATOM 721 O O . ALA A 1 88 ? 15.197 -1.900 -24.626 1.00 96.44 88 ALA A O 1
ATOM 722 N N . LEU A 1 89 ? 15.844 -2.813 -22.668 1.00 96.81 89 LEU A N 1
ATOM 723 C CA . LEU A 1 89 ? 17.203 -3.156 -23.083 1.00 96.81 89 LEU A CA 1
ATOM 724 C C . LEU A 1 89 ? 17.194 -4.147 -24.254 1.00 96.81 89 LEU A C 1
ATOM 726 O O . LEU A 1 89 ? 17.759 -3.848 -25.305 1.00 96.81 89 LEU A O 1
ATOM 730 N N . ALA A 1 90 ? 16.471 -5.262 -24.122 1.00 97.00 90 ALA A N 1
ATOM 731 C CA . ALA A 1 90 ? 16.370 -6.274 -25.172 1.00 97.00 90 ALA A CA 1
ATOM 732 C C . ALA A 1 90 ? 15.776 -5.704 -26.473 1.00 97.00 90 ALA A C 1
ATOM 734 O O . ALA A 1 90 ? 16.261 -5.995 -27.569 1.00 97.00 90 ALA A O 1
ATOM 735 N N . ARG A 1 91 ? 14.749 -4.841 -26.379 1.00 96.25 91 ARG A N 1
ATOM 736 C CA . ARG A 1 91 ? 14.213 -4.129 -27.552 1.00 96.25 91 ARG A CA 1
ATOM 737 C C . ARG A 1 91 ? 15.239 -3.190 -28.172 1.00 96.25 91 ARG A C 1
ATOM 739 O O . ARG A 1 91 ? 15.300 -3.116 -29.396 1.00 96.25 91 ARG A O 1
ATOM 746 N N . ASN A 1 92 ? 16.007 -2.464 -27.364 1.00 96.81 92 ASN A N 1
ATOM 747 C CA . ASN A 1 92 ? 17.018 -1.535 -27.856 1.00 96.81 92 ASN A CA 1
ATOM 748 C C . ASN A 1 92 ? 18.102 -2.282 -28.648 1.00 96.81 92 ASN A C 1
ATOM 750 O O . ASN A 1 92 ? 18.356 -1.948 -29.804 1.00 96.81 92 ASN A O 1
ATOM 754 N N . GLU A 1 93 ? 18.642 -3.366 -28.089 1.00 96.75 93 GLU A N 1
ATOM 755 C CA . GLU A 1 93 ? 19.618 -4.230 -28.763 1.00 96.75 93 GLU A CA 1
ATOM 756 C C . GLU A 1 93 ? 19.059 -4.830 -30.059 1.00 96.75 93 GLU A C 1
ATOM 758 O O . GLU A 1 93 ? 19.717 -4.803 -31.102 1.00 96.75 93 GLU A O 1
ATOM 763 N N . GLN A 1 94 ? 17.810 -5.305 -30.030 1.00 95.88 94 GLN A N 1
ATOM 764 C CA . GLN A 1 94 ? 17.145 -5.847 -31.212 1.00 95.88 94 GLN A CA 1
ATOM 765 C C . GLN A 1 94 ? 16.965 -4.792 -32.314 1.00 95.88 94 GLN A C 1
ATOM 767 O O . GLN A 1 94 ? 17.180 -5.083 -33.493 1.00 95.88 94 GLN A O 1
ATOM 772 N N . VAL A 1 95 ? 16.538 -3.576 -31.960 1.00 95.38 95 VAL A N 1
ATOM 773 C CA . VAL A 1 95 ? 16.356 -2.475 -32.918 1.00 95.38 95 VAL A CA 1
ATOM 774 C C . VAL A 1 95 ? 17.703 -2.036 -33.482 1.00 95.38 95 VAL A C 1
ATOM 776 O O . VAL A 1 95 ? 17.816 -1.884 -34.696 1.00 95.38 95 VAL A O 1
ATOM 779 N N . LYS A 1 96 ? 18.737 -1.923 -32.642 1.00 94.31 96 LYS A N 1
ATOM 780 C CA . LYS A 1 96 ? 20.102 -1.626 -33.080 1.00 94.31 96 LYS A CA 1
ATOM 781 C C . LYS A 1 96 ? 20.605 -2.655 -34.096 1.00 94.31 96 LYS A C 1
ATOM 783 O O . LYS A 1 96 ? 21.009 -2.270 -35.186 1.00 94.31 96 LYS A O 1
ATOM 788 N N . GLY A 1 97 ? 20.467 -3.953 -33.813 1.00 94.19 97 GLY A N 1
ATOM 789 C CA . GLY A 1 97 ? 20.873 -5.008 -34.751 1.00 94.19 97 GLY A CA 1
ATOM 790 C C . GLY A 1 97 ? 20.128 -4.958 -36.094 1.00 94.19 97 GLY A C 1
ATOM 791 O O . GLY A 1 97 ? 20.714 -5.224 -37.147 1.00 94.19 97 GLY A O 1
ATOM 792 N N . LYS A 1 98 ? 18.846 -4.564 -36.091 1.00 93.38 98 LYS A N 1
ATOM 793 C CA . LYS A 1 98 ? 18.076 -4.328 -37.326 1.00 93.38 98 LYS A CA 1
ATOM 794 C C . LYS A 1 98 ? 18.608 -3.127 -38.112 1.00 93.38 98 LYS A C 1
ATOM 796 O O . LYS A 1 98 ? 18.764 -3.243 -39.326 1.00 93.38 98 LYS A O 1
ATOM 801 N N . ILE A 1 99 ? 18.900 -2.013 -37.438 1.00 92.38 99 ILE A N 1
ATOM 802 C CA . ILE A 1 99 ? 19.471 -0.806 -38.060 1.00 92.3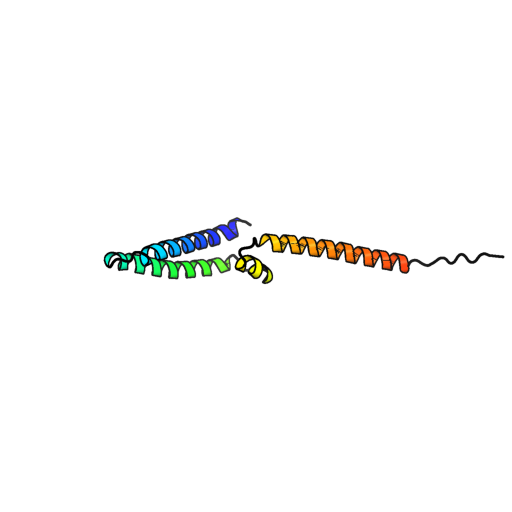8 99 ILE A CA 1
ATOM 803 C C . ILE A 1 99 ? 20.830 -1.121 -38.688 1.00 92.38 99 ILE A C 1
ATOM 805 O O . ILE A 1 99 ? 21.053 -0.786 -39.851 1.00 92.38 99 ILE A O 1
ATOM 809 N N . ASP A 1 100 ? 21.704 -1.818 -37.962 1.00 90.81 1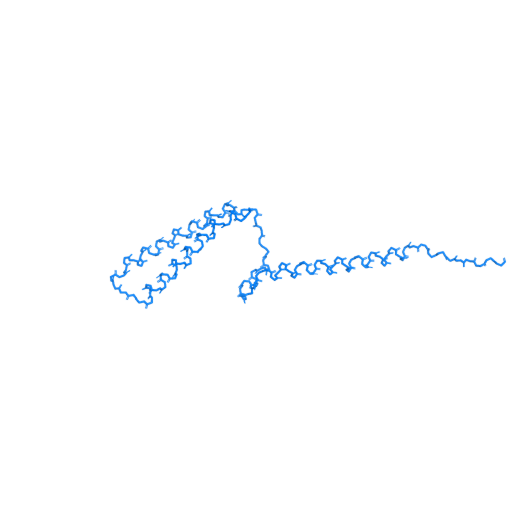00 ASP A N 1
ATOM 810 C CA . ASP A 1 100 ? 23.034 -2.200 -38.447 1.00 90.81 100 ASP A CA 1
ATOM 811 C C . ASP A 1 100 ? 22.921 -3.085 -39.701 1.00 90.81 100 ASP A C 1
ATOM 813 O O . ASP A 1 100 ? 23.584 -2.841 -40.709 1.00 90.81 100 ASP A O 1
ATOM 817 N N . THR A 1 101 ? 22.001 -4.056 -39.696 1.00 89.00 101 THR A N 1
ATOM 818 C CA . THR A 1 101 ? 21.739 -4.928 -40.855 1.00 89.00 101 THR A CA 1
ATOM 819 C C . THR A 1 101 ? 21.238 -4.145 -42.073 1.00 89.00 101 THR A C 1
ATOM 821 O O . THR A 1 101 ? 21.666 -4.411 -43.196 1.00 89.00 101 THR A O 1
ATOM 824 N N . MET A 1 102 ? 20.324 -3.191 -41.875 1.00 83.69 102 MET A N 1
ATOM 825 C CA . MET A 1 102 ? 19.790 -2.360 -42.961 1.00 83.69 102 MET A CA 1
ATOM 826 C C . MET A 1 102 ? 20.862 -1.423 -43.530 1.00 83.69 102 MET A C 1
ATOM 828 O O . MET A 1 102 ? 21.037 -1.369 -44.743 1.00 83.69 102 MET A O 1
ATOM 832 N N . THR A 1 103 ? 21.658 -0.791 -42.667 1.00 79.00 103 THR A N 1
ATOM 833 C CA . THR A 1 103 ? 22.754 0.108 -43.069 1.00 79.00 103 THR A CA 1
ATOM 834 C C . THR A 1 103 ? 23.838 -0.630 -43.867 1.00 79.00 103 THR A C 1
ATOM 836 O O . THR A 1 103 ? 24.319 -0.135 -44.887 1.00 79.00 103 THR A O 1
ATOM 839 N N . VAL A 1 104 ? 24.194 -1.855 -43.461 1.00 73.06 104 VAL A N 1
ATOM 840 C CA . VAL A 1 104 ? 25.125 -2.712 -44.218 1.00 73.06 104 VAL A CA 1
ATOM 841 C C . VAL A 1 104 ? 24.548 -3.099 -45.583 1.00 73.06 104 VAL A C 1
ATOM 843 O O . VAL A 1 104 ? 25.289 -3.208 -46.559 1.00 73.06 104 VAL A O 1
ATOM 846 N N . ARG A 1 105 ? 23.229 -3.297 -45.683 1.00 61.50 105 ARG A N 1
ATOM 847 C CA . ARG A 1 105 ? 22.563 -3.688 -46.933 1.00 61.50 105 ARG A CA 1
ATOM 848 C C . ARG A 1 105 ? 22.449 -2.539 -47.941 1.00 61.50 105 ARG A C 1
ATOM 850 O O . ARG A 1 105 ? 22.514 -2.811 -49.137 1.00 61.50 105 ARG A O 1
ATOM 857 N N . ASP A 1 106 ? 22.319 -1.305 -47.459 1.00 59.62 106 ASP A N 1
ATOM 858 C CA . ASP A 1 106 ? 22.249 -0.085 -48.278 1.00 59.62 106 ASP A CA 1
ATOM 859 C C . ASP A 1 106 ? 23.635 0.464 -48.667 1.00 59.62 106 ASP A C 1
ATOM 861 O O . ASP A 1 106 ? 23.741 1.401 -49.460 1.00 59.62 106 ASP A O 1
ATOM 865 N N . SER A 1 107 ? 24.719 -0.138 -48.162 1.00 55.97 107 SER A N 1
ATOM 866 C CA . SER A 1 107 ? 26.073 0.164 -48.632 1.00 55.97 107 SER A CA 1
ATOM 867 C C . SER A 1 107 ? 26.242 -0.370 -50.065 1.00 55.97 107 SER A C 1
ATOM 869 O O . SER A 1 107 ? 25.944 -1.545 -50.309 1.00 55.97 107 SER A O 1
ATOM 871 N N . PRO A 1 108 ? 26.695 0.449 -51.039 1.00 54.47 108 PRO A N 1
ATOM 872 C CA . PRO A 1 108 ? 26.766 0.034 -52.432 1.00 54.47 108 PRO A CA 1
ATOM 873 C C . PRO A 1 108 ? 27.698 -1.169 -52.541 1.00 54.47 108 PRO A C 1
ATOM 875 O O . PRO A 1 108 ? 28.885 -1.083 -52.229 1.00 54.47 108 PRO A O 1
ATOM 878 N N . ARG A 1 109 ? 27.151 -2.307 -52.986 1.00 59.34 109 ARG A N 1
ATOM 879 C CA . ARG A 1 109 ? 27.955 -3.433 -53.454 1.00 59.34 109 ARG A CA 1
ATOM 880 C C . ARG A 1 109 ? 28.763 -2.909 -54.633 1.00 59.34 109 ARG A C 1
ATOM 882 O O . ARG A 1 109 ? 28.241 -2.834 -55.741 1.00 59.34 109 ARG A O 1
ATOM 889 N N . VAL A 1 110 ? 30.002 -2.497 -54.382 1.00 54.94 110 VAL A N 1
ATOM 890 C CA . VAL A 1 110 ? 30.986 -2.243 -55.430 1.00 54.94 110 VAL A CA 1
ATOM 891 C C . VAL A 1 110 ? 31.211 -3.594 -56.096 1.00 54.94 110 VAL A C 1
ATOM 893 O O . VAL A 1 110 ? 32.008 -4.410 -55.647 1.00 54.94 110 VAL A O 1
ATOM 896 N N . THR A 1 111 ? 30.406 -3.889 -57.113 1.00 50.97 111 THR A N 1
ATOM 897 C CA . THR A 1 111 ? 30.709 -4.920 -58.092 1.00 50.97 111 THR A CA 1
ATOM 898 C C . THR A 1 111 ? 31.979 -4.466 -58.784 1.00 50.97 111 THR A C 1
ATOM 900 O O . THR A 1 111 ? 31.938 -3.612 -59.668 1.00 50.97 111 THR A O 1
ATOM 903 N N . GLU A 1 112 ? 33.110 -4.997 -58.330 1.00 51.97 1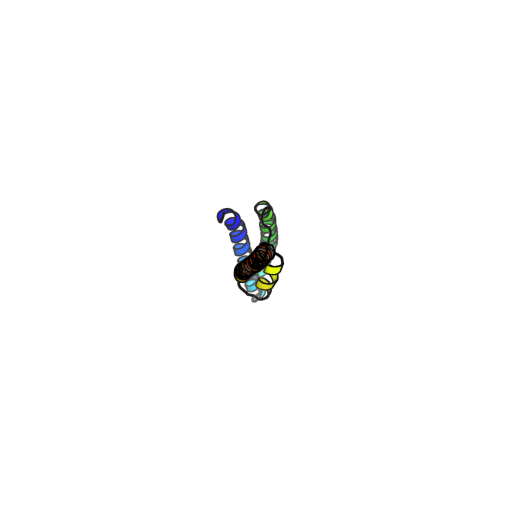12 GLU A N 1
ATOM 904 C CA . GLU A 1 112 ? 34.333 -5.039 -59.115 1.00 51.97 112 GLU A CA 1
ATOM 905 C C . GLU A 1 112 ? 33.992 -5.735 -60.438 1.00 51.97 112 GLU A C 1
ATOM 907 O O . GLU A 1 112 ? 33.771 -6.944 -60.493 1.00 51.97 112 GLU A O 1
ATOM 912 N N . ILE A 1 113 ? 33.855 -4.944 -61.502 1.00 55.50 113 ILE A N 1
ATOM 913 C CA . ILE A 1 113 ? 33.846 -5.443 -62.875 1.00 55.50 113 ILE A CA 1
ATOM 914 C C . ILE A 1 113 ? 35.325 -5.658 -63.222 1.00 55.50 113 ILE A C 1
ATOM 916 O O . ILE A 1 113 ? 36.066 -4.671 -63.244 1.00 55.50 113 ILE A O 1
ATOM 920 N N . PRO A 1 114 ? 35.798 -6.894 -63.466 1.00 49.69 114 PRO A N 1
ATOM 921 C CA . PRO A 1 114 ? 37.168 -7.097 -63.901 1.00 49.69 114 PRO A CA 1
ATOM 922 C C . PRO A 1 114 ? 37.293 -6.562 -65.331 1.00 49.69 114 PRO A C 1
ATOM 924 O O . PRO A 1 114 ? 36.624 -7.051 -66.241 1.00 49.69 114 PRO A O 1
ATOM 927 N N . LEU A 1 115 ? 38.124 -5.536 -65.518 1.00 48.84 115 LEU A N 1
ATOM 928 C CA . LEU A 1 115 ? 38.532 -5.057 -66.837 1.00 48.84 115 LEU A CA 1
ATOM 929 C C . LEU A 1 115 ? 39.392 -6.143 -67.507 1.00 48.84 115 LEU A C 1
ATOM 931 O O . LEU A 1 115 ? 40.470 -6.464 -67.003 1.00 48.84 115 LEU A O 1
ATOM 935 N N . GLN A 1 116 ? 38.882 -6.717 -68.603 1.00 45.56 116 GLN A N 1
ATOM 936 C CA . GLN A 1 116 ? 39.689 -7.384 -69.633 1.00 45.56 116 GLN A CA 1
ATOM 937 C C . GLN A 1 116 ? 40.337 -6.345 -70.545 1.00 45.56 116 GLN A C 1
ATOM 939 O O . GLN A 1 116 ? 39.676 -5.314 -70.812 1.00 45.56 116 GLN A O 1
#

Organism: NCBI:txid8208

pLDDT: mean 87.34, std 13.5, range [45.56, 97.0]